Protein AF-A0AA92WL97-F1 (afdb_monomer_lite)

pLDDT: mean 85.46, std 11.66, range [46.09, 94.94]

Radius of gyration: 12.3 Å; chains: 1; bounding box: 34×19×29 Å

Sequence (68 aa):
MLLLPSEFRKVLKYINERLIRWVMRKYKRFSKGKKFSKAYEWLVEYAAHNRNEFLPWVKGFVPYPRLG

Secondary structure (DSSP, 8-state):
-----HHHHHHHHHHHHHHHHHHHHH-GGGSSSS-HHHHHHHHHHHHHH-TTSSHHHHTT-PPPPPP-

Structure (mmCIF, N/CA/C/O backbone):
data_AF-A0AA92WL97-F1
#
_entry.id   AF-A0AA92WL97-F1
#
loop_
_atom_site.group_PDB
_atom_site.id
_atom_site.type_symbol
_atom_site.label_atom_id
_atom_site.label_alt_id
_atom_site.label_comp_id
_atom_site.label_asym_id
_atom_site.label_entity_id
_atom_site.label_seq_id
_atom_site.pdbx_PDB_ins_code
_atom_site.Cartn_x
_atom_site.Cartn_y
_atom_site.Cartn_z
_atom_site.occupancy
_atom_site.B_iso_or_equiv
_ato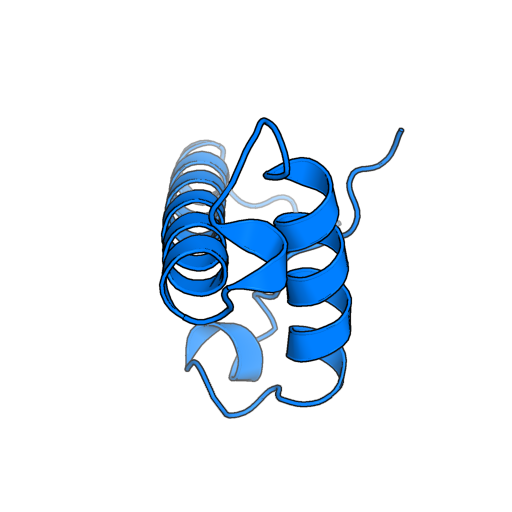m_site.auth_seq_id
_atom_site.auth_comp_id
_atom_site.auth_asym_id
_atom_site.auth_atom_id
_atom_site.pdbx_PDB_model_num
ATOM 1 N N . MET A 1 1 ? 13.567 -11.544 -3.360 1.00 46.50 1 MET A N 1
ATOM 2 C CA . MET A 1 1 ? 13.795 -10.230 -2.720 1.00 46.50 1 MET A CA 1
ATOM 3 C C . MET A 1 1 ? 14.815 -9.486 -3.568 1.00 46.50 1 MET A C 1
ATOM 5 O O . MET A 1 1 ? 15.974 -9.865 -3.559 1.00 46.50 1 MET A O 1
ATOM 9 N N . LEU A 1 2 ? 14.384 -8.533 -4.399 1.00 52.62 2 LEU A N 1
ATOM 10 C CA . LEU A 1 2 ? 15.316 -7.757 -5.224 1.00 52.62 2 LEU A CA 1
ATOM 11 C C . LEU A 1 2 ? 16.126 -6.841 -4.296 1.00 52.62 2 LEU A C 1
ATOM 13 O O . LEU A 1 2 ? 15.538 -6.047 -3.558 1.00 52.62 2 LEU A O 1
ATOM 17 N N . LEU A 1 3 ? 17.453 -6.983 -4.300 1.00 57.06 3 LEU A N 1
ATOM 18 C CA . LEU A 1 3 ? 18.388 -6.107 -3.590 1.00 57.06 3 LEU A CA 1
ATOM 19 C C . LEU A 1 3 ? 18.410 -4.744 -4.286 1.00 57.06 3 LEU A C 1
ATOM 21 O O . LEU A 1 3 ? 19.296 -4.430 -5.071 1.00 57.06 3 LEU A O 1
ATOM 25 N N . LEU A 1 4 ? 17.370 -3.950 -4.056 1.00 62.72 4 LEU A N 1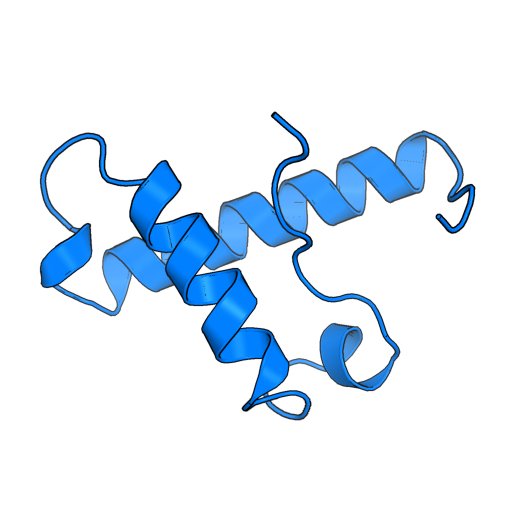
ATOM 26 C CA . LEU A 1 4 ? 17.331 -2.579 -4.538 1.00 62.72 4 LEU A CA 1
ATOM 27 C C . LEU A 1 4 ? 18.325 -1.752 -3.704 1.00 62.72 4 LEU A C 1
ATOM 29 O O . LEU A 1 4 ? 18.370 -1.942 -2.482 1.00 62.72 4 LEU A O 1
ATOM 33 N N . PRO A 1 5 ? 19.101 -0.840 -4.322 1.00 75.19 5 PRO A N 1
ATOM 34 C CA . PRO A 1 5 ? 19.996 0.061 -3.601 1.00 75.19 5 PRO A CA 1
ATOM 35 C C . PRO A 1 5 ? 19.290 0.732 -2.414 1.00 75.19 5 PRO A C 1
ATOM 37 O O . PRO A 1 5 ? 18.089 1.019 -2.477 1.00 75.19 5 PRO A O 1
ATOM 40 N N . SER A 1 6 ? 20.022 0.995 -1.328 1.00 76.19 6 SER A N 1
ATOM 41 C CA . SER A 1 6 ? 19.483 1.533 -0.065 1.00 76.19 6 SER A CA 1
ATOM 42 C C . SER A 1 6 ? 18.594 2.772 -0.254 1.00 76.19 6 SER A C 1
ATOM 44 O O . SER A 1 6 ? 17.554 2.891 0.398 1.00 76.19 6 SER A O 1
ATOM 46 N N . GLU A 1 7 ? 18.940 3.652 -1.194 1.00 80.88 7 GLU A N 1
ATOM 47 C CA . GLU A 1 7 ? 18.148 4.836 -1.544 1.00 80.88 7 GLU A CA 1
ATOM 48 C C . GLU A 1 7 ? 16.817 4.487 -2.216 1.00 80.88 7 GLU A C 1
ATOM 50 O O . GLU A 1 7 ? 15.769 5.037 -1.871 1.00 80.88 7 GLU A O 1
ATOM 55 N N . PHE A 1 8 ? 16.805 3.498 -3.107 1.00 79.88 8 PHE A N 1
ATOM 56 C CA . PHE A 1 8 ? 15.579 3.062 -3.769 1.00 79.88 8 PHE A CA 1
ATOM 57 C C . PHE A 1 8 ? 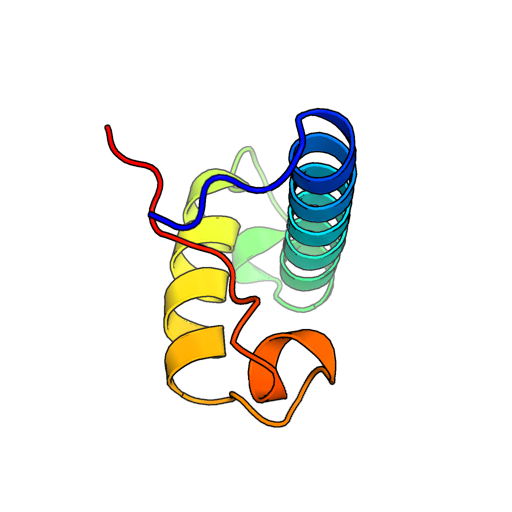14.596 2.429 -2.773 1.00 79.88 8 PHE A C 1
ATOM 59 O O . PHE A 1 8 ? 13.382 2.618 -2.875 1.00 79.88 8 PHE A O 1
ATOM 66 N N . ARG A 1 9 ? 15.103 1.755 -1.731 1.00 79.06 9 ARG A N 1
ATOM 67 C CA . ARG A 1 9 ? 14.273 1.262 -0.620 1.00 79.06 9 ARG A CA 1
ATOM 68 C C . ARG A 1 9 ? 13.582 2.403 0.134 1.00 79.06 9 ARG A C 1
ATOM 70 O O . ARG A 1 9 ? 12.413 2.256 0.495 1.00 79.06 9 ARG A O 1
ATOM 77 N N . LYS A 1 10 ? 14.259 3.538 0.355 1.00 84.44 10 LYS A N 1
ATOM 78 C CA . LYS A 1 10 ? 13.651 4.730 0.980 1.00 84.44 10 LYS A CA 1
ATOM 79 C C . LYS A 1 10 ? 12.545 5.310 0.099 1.00 84.44 10 LYS A C 1
ATOM 81 O O . LYS A 1 10 ? 11.466 5.608 0.608 1.00 84.44 10 LYS A O 1
ATOM 86 N N . VAL A 1 11 ? 12.779 5.392 -1.213 1.00 86.25 11 VAL A N 1
ATOM 87 C CA . VAL A 1 11 ? 11.783 5.863 -2.190 1.00 86.25 11 VAL A CA 1
ATOM 88 C C . VAL A 1 11 ? 10.543 4.967 -2.186 1.00 86.25 11 VAL A C 1
ATOM 90 O O . VAL A 1 11 ? 9.428 5.464 -2.033 1.00 86.25 11 VAL A O 1
ATOM 93 N N . LEU A 1 12 ? 10.715 3.644 -2.266 1.00 82.94 12 LEU A N 1
ATOM 94 C CA . LEU A 1 12 ? 9.595 2.700 -2.209 1.00 82.94 12 LEU A CA 1
ATOM 95 C C . LEU A 1 12 ? 8.826 2.787 -0.887 1.00 82.94 12 LEU A C 1
ATOM 97 O O . LEU A 1 12 ? 7.595 2.759 -0.887 1.00 82.94 12 LEU A O 1
ATOM 101 N N . LYS A 1 13 ? 9.533 2.935 0.240 1.00 85.56 13 LYS A N 1
ATOM 102 C CA . LYS A 1 13 ? 8.901 3.136 1.548 1.00 85.56 13 LYS A CA 1
ATOM 103 C C . LYS A 1 13 ? 8.035 4.397 1.548 1.00 85.56 13 LYS A C 1
ATOM 105 O O . LYS A 1 13 ? 6.874 4.327 1.944 1.00 85.56 13 LYS A O 1
ATOM 110 N N . TYR A 1 14 ? 8.568 5.516 1.060 1.00 89.94 14 TYR A N 1
ATOM 111 C CA . TYR A 1 14 ? 7.826 6.771 0.967 1.00 89.94 14 TYR A CA 1
ATOM 112 C C . TYR A 1 14 ? 6.580 6.636 0.084 1.00 8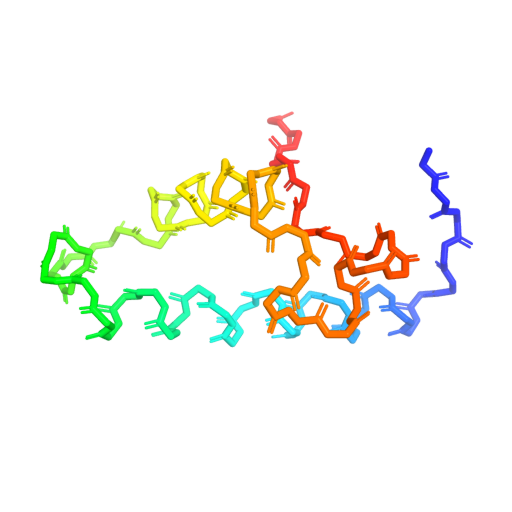9.94 14 TYR A C 1
ATOM 114 O O . TYR A 1 14 ? 5.488 7.030 0.494 1.00 89.94 14 TYR A O 1
ATOM 122 N N . ILE A 1 15 ? 6.709 6.021 -1.097 1.00 89.19 15 ILE A N 1
ATOM 123 C CA . ILE A 1 15 ? 5.577 5.770 -2.001 1.00 89.19 15 ILE A CA 1
ATOM 124 C C . ILE A 1 15 ? 4.494 4.948 -1.292 1.00 89.19 15 ILE A C 1
ATOM 126 O O . ILE A 1 15 ? 3.327 5.344 -1.295 1.00 89.19 15 ILE A O 1
ATOM 130 N N . ASN A 1 16 ? 4.872 3.855 -0.624 1.00 89.50 16 ASN A N 1
ATOM 131 C CA . ASN A 1 16 ? 3.930 3.018 0.118 1.00 89.50 16 ASN A CA 1
ATOM 132 C C . ASN A 1 16 ? 3.212 3.813 1.218 1.00 89.50 16 ASN A C 1
ATOM 134 O O . ASN A 1 16 ? 1.990 3.740 1.326 1.00 89.50 16 ASN A O 1
ATOM 138 N N . GLU A 1 17 ? 3.921 4.642 1.987 1.00 91.62 17 GLU A N 1
ATOM 139 C CA . GLU A 1 17 ? 3.302 5.505 3.001 1.00 91.62 17 GLU A CA 1
ATOM 140 C C . GLU A 1 17 ? 2.288 6.490 2.403 1.00 91.62 17 GLU A C 1
ATOM 142 O O . GLU A 1 17 ? 1.208 6.698 2.968 1.00 91.62 17 GLU A O 1
ATOM 147 N N . ARG A 1 18 ? 2.595 7.085 1.243 1.00 93.44 18 ARG A N 1
ATOM 148 C CA . ARG A 1 18 ? 1.673 7.989 0.540 1.00 93.44 18 ARG A CA 1
ATOM 149 C C . ARG A 1 18 ? 0.426 7.259 0.049 1.00 93.44 18 ARG A C 1
ATOM 151 O O . ARG A 1 18 ? -0.675 7.793 0.213 1.00 93.44 18 ARG A O 1
ATOM 158 N N . LEU A 1 19 ? 0.576 6.047 -0.480 1.00 93.50 19 LEU A N 1
ATOM 159 C CA . LEU A 1 19 ? -0.543 5.214 -0.919 1.00 93.50 19 LEU A CA 1
ATOM 160 C C . LEU A 1 19 ? -1.429 4.788 0.258 1.00 93.50 19 LEU A C 1
ATOM 162 O O . LEU A 1 19 ? -2.647 4.906 0.170 1.00 93.50 19 LEU A O 1
ATOM 166 N N . ILE A 1 20 ? -0.856 4.410 1.403 1.00 93.62 20 ILE A N 1
ATOM 167 C CA . ILE A 1 20 ? -1.637 4.074 2.608 1.00 93.62 20 ILE A CA 1
ATOM 168 C C . ILE A 1 20 ? -2.441 5.287 3.088 1.00 93.62 20 ILE A C 1
ATOM 170 O O . ILE A 1 20 ? -3.627 5.167 3.392 1.00 93.62 20 ILE A O 1
ATOM 174 N N . ARG A 1 21 ? -1.844 6.488 3.107 1.00 93.44 21 ARG A N 1
ATOM 175 C CA . ARG A 1 21 ? -2.583 7.720 3.447 1.00 93.44 21 ARG A CA 1
ATOM 176 C C . ARG A 1 21 ? -3.688 8.029 2.438 1.00 93.44 21 ARG A C 1
ATOM 178 O O . ARG A 1 21 ? -4.725 8.569 2.819 1.00 93.44 21 ARG A O 1
ATOM 185 N N . TRP A 1 22 ? -3.490 7.721 1.158 1.00 93.38 22 TRP A N 1
ATOM 186 C CA . TRP A 1 22 ? -4.5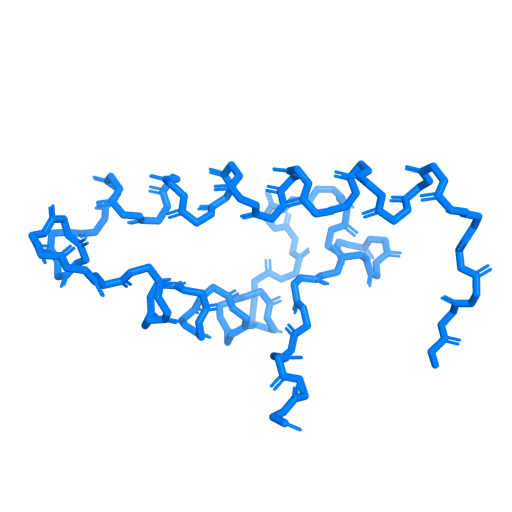59 7.797 0.162 1.00 93.38 22 TRP A CA 1
ATOM 187 C C . TRP A 1 22 ? -5.685 6.801 0.471 1.00 93.38 22 TRP A C 1
ATOM 189 O O . TRP A 1 22 ? -6.834 7.229 0.548 1.00 93.38 22 TRP A O 1
ATOM 199 N N . VAL A 1 23 ? -5.375 5.536 0.780 1.00 94.38 23 VAL A N 1
ATOM 200 C CA . VAL A 1 23 ? -6.359 4.521 1.210 1.00 94.38 23 VAL A CA 1
ATOM 201 C C . VAL A 1 23 ? -7.156 4.995 2.429 1.00 94.38 23 VAL A C 1
ATOM 203 O O . VAL A 1 23 ? -8.385 4.927 2.430 1.00 94.38 23 VAL A O 1
ATOM 206 N N . MET A 1 24 ? -6.479 5.531 3.449 1.00 94.94 24 MET A N 1
ATOM 207 C CA . MET A 1 24 ? -7.126 6.036 4.666 1.00 94.94 24 MET A CA 1
ATOM 208 C C . MET A 1 24 ? -8.077 7.210 4.403 1.00 94.94 24 MET A C 1
ATOM 210 O O . MET A 1 24 ? -9.085 7.341 5.095 1.00 94.94 24 MET A O 1
ATOM 214 N N . ARG A 1 25 ? -7.775 8.052 3.405 1.00 93.25 25 ARG A N 1
ATOM 215 C CA . ARG A 1 25 ? -8.641 9.166 2.988 1.00 93.25 25 ARG A CA 1
ATOM 216 C C . ARG A 1 25 ? -9.796 8.708 2.099 1.00 93.25 25 ARG A C 1
ATOM 218 O O . ARG A 1 25 ? -10.907 9.194 2.271 1.00 93.25 25 ARG A O 1
ATOM 225 N N . LYS A 1 26 ? -9.549 7.769 1.181 1.00 93.44 26 LYS A N 1
ATOM 226 C CA . LYS A 1 26 ? -10.545 7.258 0.226 1.00 93.44 26 LYS A CA 1
ATOM 227 C C . LYS A 1 26 ? -11.627 6.423 0.912 1.00 93.44 26 LYS A C 1
ATOM 229 O O . LYS A 1 26 ? -12.800 6.550 0.576 1.00 93.44 26 LYS A O 1
ATOM 234 N N . TYR A 1 27 ? -11.261 5.594 1.892 1.00 93.94 27 TYR A N 1
ATOM 235 C CA . TYR A 1 27 ? -12.187 4.637 2.499 1.00 93.94 27 TYR A CA 1
ATOM 236 C C . TYR A 1 27 ? -12.468 4.947 3.974 1.00 93.94 27 TYR A C 1
ATOM 238 O O . TYR A 1 27 ? -11.614 4.759 4.844 1.00 93.94 27 TYR A O 1
ATOM 246 N N . LYS A 1 28 ? -13.723 5.311 4.285 1.00 91.56 28 LYS A N 1
ATOM 247 C CA . LYS A 1 28 ? -14.188 5.646 5.650 1.00 91.56 28 LYS A CA 1
ATOM 248 C C . LYS A 1 28 ? -13.873 4.568 6.698 1.00 91.56 28 LYS A C 1
ATOM 250 O O . LYS A 1 28 ? -13.628 4.890 7.857 1.00 91.56 28 LYS A O 1
ATOM 255 N N . ARG A 1 29 ? -13.813 3.284 6.316 1.00 93.31 29 ARG A N 1
ATOM 256 C CA . ARG A 1 29 ? -13.461 2.191 7.246 1.00 93.31 29 ARG A CA 1
ATOM 257 C C . ARG A 1 29 ? -12.047 2.307 7.832 1.00 93.31 29 ARG A C 1
ATOM 259 O O . ARG A 1 29 ? -11.795 1.730 8.891 1.00 93.31 29 ARG A O 1
ATOM 266 N N . PHE A 1 30 ? -11.161 3.069 7.189 1.00 94.19 30 PHE A N 1
ATOM 267 C CA . PHE A 1 30 ? -9.780 3.312 7.613 1.00 94.19 30 PHE A CA 1
ATOM 268 C C . PHE A 1 30 ? -9.530 4.737 8.132 1.00 94.19 30 PHE A C 1
ATOM 270 O O . PHE A 1 30 ? -8.435 5.006 8.617 1.00 94.19 30 PHE A O 1
ATOM 277 N N . SER A 1 31 ? -10.513 5.641 8.067 1.00 87.12 31 SER A N 1
ATOM 278 C CA . SER A 1 31 ? -10.297 7.067 8.360 1.00 87.12 31 SER A CA 1
ATOM 279 C C . SER A 1 31 ? -10.175 7.403 9.850 1.00 87.12 31 SER A C 1
ATOM 281 O O . SER A 1 31 ? -9.646 8.455 10.195 1.00 87.12 31 SER A O 1
ATOM 283 N N . LYS A 1 32 ? -10.647 6.524 10.746 1.00 86.31 32 LYS A N 1
ATOM 284 C CA . LYS A 1 32 ? -10.631 6.731 12.204 1.00 86.31 32 LYS A CA 1
ATOM 285 C C . LYS A 1 32 ? -9.686 5.760 12.916 1.00 86.31 32 LYS A C 1
ATOM 287 O O . LYS A 1 32 ? -9.727 4.554 12.661 1.00 86.31 32 LYS A O 1
ATOM 292 N N . GLY A 1 33 ? -8.922 6.281 13.879 1.00 81.25 33 GLY A N 1
ATOM 293 C CA . GLY A 1 33 ? -8.029 5.510 14.751 1.00 81.25 33 GLY A CA 1
ATOM 294 C C . GLY A 1 33 ? -6.716 5.074 14.088 1.00 81.25 33 GLY A C 1
ATOM 295 O O . GLY A 1 33 ? -6.413 5.435 12.952 1.00 81.25 33 GLY A O 1
ATOM 296 N N . LYS A 1 34 ? -5.918 4.265 14.798 1.00 80.19 34 LYS A N 1
ATOM 297 C CA . LYS A 1 34 ? -4.611 3.757 14.333 1.00 80.19 34 LYS A CA 1
ATOM 298 C C . LYS A 1 34 ? -4.762 2.586 13.343 1.00 80.19 34 LYS A C 1
ATOM 300 O O . LYS A 1 34 ? -4.243 1.497 13.560 1.00 80.19 34 LYS A O 1
ATOM 305 N N . LYS A 1 35 ? -5.490 2.797 12.239 1.00 89.69 35 LYS A N 1
ATOM 306 C CA . LYS A 1 35 ? -5.798 1.768 11.220 1.00 89.69 35 LYS A CA 1
ATOM 307 C C . LYS A 1 35 ? -4.785 1.677 10.076 1.00 89.69 35 LYS A C 1
ATOM 309 O O . LYS A 1 35 ? -5.064 1.032 9.070 1.00 89.69 35 LYS A O 1
ATOM 314 N N . PHE A 1 36 ? -3.605 2.274 10.235 1.00 91.12 36 PHE A N 1
ATOM 315 C CA . PHE A 1 36 ? -2.548 2.269 9.220 1.00 91.12 36 PHE A CA 1
ATOM 316 C C . PHE A 1 36 ? -2.172 0.848 8.779 1.00 91.12 36 PHE A C 1
ATOM 318 O O . PHE A 1 36 ? -2.077 0.576 7.589 1.00 91.12 36 PHE A O 1
ATOM 325 N N . SER A 1 37 ? -2.035 -0.076 9.736 1.00 90.38 37 SER A N 1
ATOM 326 C CA . SER A 1 37 ? -1.720 -1.480 9.458 1.00 90.38 37 SER A CA 1
ATOM 327 C C . SER A 1 37 ? -2.775 -2.182 8.608 1.00 90.38 37 SER A C 1
ATOM 329 O O . SER A 1 37 ? -2.438 -2.775 7.592 1.00 90.38 37 SER A O 1
ATOM 331 N N . LYS A 1 38 ? -4.055 -2.022 8.956 1.00 93.19 38 LYS A N 1
ATOM 332 C CA . LYS A 1 38 ? -5.165 -2.611 8.195 1.00 93.19 38 LYS A CA 1
ATOM 333 C C . LYS A 1 38 ? -5.312 -1.983 6.806 1.00 93.19 38 LYS A C 1
ATOM 335 O O . LYS A 1 38 ? -5.652 -2.665 5.849 1.00 93.19 38 LYS A O 1
ATOM 340 N N . ALA A 1 39 ? -5.052 -0.679 6.690 1.00 94.81 39 ALA A N 1
ATOM 341 C CA . ALA A 1 39 ? -5.027 0.007 5.402 1.00 94.81 39 ALA A CA 1
ATOM 342 C C . ALA A 1 39 ? -3.867 -0.484 4.520 1.00 94.81 39 ALA A C 1
ATOM 344 O O . ALA A 1 39 ? -4.025 -0.567 3.306 1.00 94.81 39 ALA A O 1
ATOM 345 N N . TYR A 1 40 ? -2.726 -0.826 5.126 1.00 93.25 40 TYR A N 1
ATOM 346 C CA . TYR A 1 40 ? -1.595 -1.425 4.427 1.00 93.25 40 TYR A CA 1
ATOM 347 C C . TYR A 1 40 ? -1.904 -2.828 3.910 1.00 93.25 40 TYR A C 1
ATOM 349 O O . TYR A 1 40 ? -1.718 -3.078 2.728 1.00 93.25 40 TYR A O 1
ATOM 357 N N . GLU A 1 41 ? -2.403 -3.716 4.770 1.00 92.62 41 GLU A N 1
ATOM 358 C CA . GLU A 1 41 ? -2.807 -5.079 4.389 1.00 92.62 41 GLU A CA 1
ATOM 359 C C . GLU A 1 41 ? -3.823 -5.047 3.249 1.00 92.62 41 GLU A C 1
ATOM 361 O O . GLU A 1 41 ? -3.621 -5.677 2.214 1.00 92.62 41 GLU A O 1
ATOM 366 N N . TRP A 1 42 ? -4.841 -4.192 3.374 1.00 94.81 42 TRP A N 1
ATOM 367 C CA . TRP A 1 42 ? -5.813 -4.004 2.307 1.00 94.81 42 TRP A CA 1
ATOM 368 C C . TRP A 1 42 ? -5.178 -3.503 1.004 1.00 94.81 42 TRP A C 1
ATOM 370 O O . TRP A 1 42 ? -5.556 -3.948 -0.074 1.00 94.81 42 TRP A O 1
ATOM 380 N N . LEU A 1 43 ? -4.223 -2.571 1.079 1.00 94.38 43 LEU A N 1
ATOM 381 C CA . LEU A 1 43 ? -3.532 -2.059 -0.104 1.00 94.38 43 LEU A CA 1
ATOM 382 C C . LEU A 1 43 ? -2.705 -3.153 -0.800 1.00 94.38 43 LEU A C 1
ATOM 384 O O . LEU A 1 43 ? -2.651 -3.168 -2.027 1.00 94.38 43 LEU A O 1
ATOM 388 N N . VAL A 1 44 ? -2.076 -4.052 -0.036 1.00 93.19 44 VAL A N 1
ATOM 389 C CA . VAL A 1 44 ? -1.327 -5.202 -0.570 1.00 93.19 44 VAL A CA 1
ATOM 390 C C . VAL A 1 44 ? -2.263 -6.129 -1.349 1.00 93.19 44 VAL A C 1
ATOM 392 O O . VAL A 1 44 ? -1.983 -6.436 -2.507 1.00 93.19 44 VAL A O 1
ATOM 395 N N . GLU A 1 45 ? -3.397 -6.513 -0.759 1.00 93.44 45 GLU A N 1
ATOM 396 C CA . GLU A 1 45 ? -4.419 -7.331 -1.431 1.00 93.44 45 GLU A CA 1
ATOM 397 C C . GLU A 1 45 ? -4.964 -6.623 -2.676 1.00 93.44 45 GLU A C 1
ATOM 399 O O . GLU A 1 45 ? -5.023 -7.188 -3.766 1.00 93.44 45 GLU A O 1
ATOM 404 N N . TYR A 1 46 ? -5.300 -5.342 -2.545 1.00 93.75 46 TYR A N 1
ATOM 405 C CA . TYR A 1 46 ? -5.834 -4.545 -3.639 1.00 93.75 46 TYR A CA 1
ATOM 406 C C . TYR A 1 46 ? -4.870 -4.462 -4.826 1.00 93.75 46 TYR A C 1
ATOM 408 O O . TYR A 1 46 ? -5.289 -4.634 -5.971 1.00 93.75 46 TYR A O 1
ATOM 416 N N . ALA A 1 47 ? -3.579 -4.243 -4.567 1.00 92.94 47 ALA A N 1
ATOM 417 C CA . ALA A 1 47 ? -2.555 -4.183 -5.603 1.00 92.94 47 ALA A CA 1
ATOM 418 C C . ALA A 1 47 ? -2.361 -5.529 -6.319 1.00 92.94 47 ALA A C 1
ATOM 420 O O . ALA A 1 47 ? -2.004 -5.532 -7.496 1.00 92.94 47 ALA A O 1
ATOM 421 N N . ALA A 1 48 ? -2.617 -6.661 -5.651 1.00 90.62 48 ALA A N 1
ATOM 422 C CA . ALA A 1 48 ? -2.567 -7.982 -6.279 1.00 90.62 48 ALA A CA 1
ATOM 423 C C . ALA A 1 48 ? -3.647 -8.147 -7.361 1.00 90.62 48 ALA A C 1
ATOM 425 O O . ALA A 1 48 ? -3.380 -8.741 -8.403 1.00 90.62 48 ALA A O 1
ATOM 426 N N . HIS A 1 49 ? -4.828 -7.559 -7.151 1.00 93.50 49 HIS A N 1
ATOM 427 C CA . HIS A 1 49 ? -5.953 -7.638 -8.088 1.00 93.50 49 HIS A CA 1
ATOM 428 C C . HIS A 1 49 ? -6.016 -6.473 -9.094 1.00 93.50 49 HIS A C 1
ATOM 430 O O . HIS A 1 49 ? -6.620 -6.619 -10.151 1.00 93.50 49 HIS A O 1
ATOM 436 N N . ASN A 1 50 ? -5.376 -5.331 -8.808 1.00 93.69 50 ASN A N 1
ATOM 437 C CA . ASN A 1 50 ? -5.501 -4.090 -9.591 1.00 93.69 50 ASN A CA 1
ATOM 438 C C . ASN A 1 50 ? -4.145 -3.580 -10.108 1.00 93.69 50 ASN A C 1
ATOM 440 O O . ASN A 1 50 ? -3.810 -2.402 -9.989 1.00 93.69 50 ASN A O 1
ATOM 444 N N . ARG A 1 51 ? -3.336 -4.469 -10.698 1.00 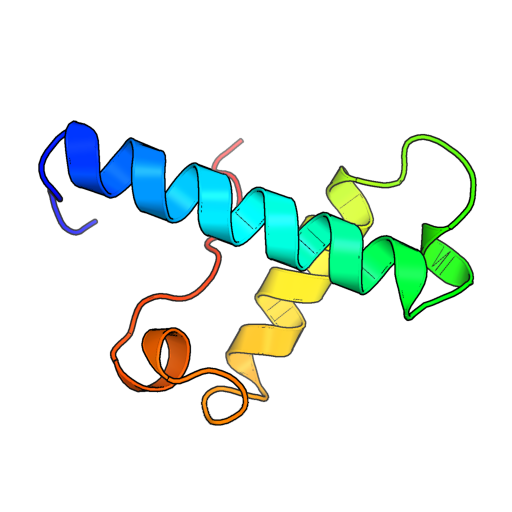91.50 51 ARG A N 1
ATOM 445 C CA . ARG A 1 51 ? -1.942 -4.189 -11.106 1.00 91.50 51 ARG A CA 1
ATOM 446 C C . ARG A 1 51 ? -1.766 -3.010 -12.070 1.00 91.50 51 ARG A C 1
ATOM 448 O O . ARG A 1 51 ? -0.680 -2.443 -12.110 1.00 91.50 51 ARG A O 1
ATOM 455 N N . ASN A 1 52 ? -2.811 -2.629 -12.802 1.00 94.00 52 ASN A N 1
ATOM 456 C CA . ASN A 1 52 ? -2.763 -1.571 -13.814 1.00 94.00 52 ASN A CA 1
ATOM 457 C C . ASN A 1 52 ? -3.095 -0.165 -13.288 1.00 94.00 52 ASN A C 1
ATOM 459 O O . ASN A 1 52 ? -2.956 0.797 -14.035 1.00 94.00 52 ASN A O 1
ATOM 463 N N . GLU A 1 53 ? -3.507 -0.010 -12.025 1.00 90.62 53 GLU A N 1
ATOM 464 C CA . GLU A 1 53 ? -3.932 1.300 -11.498 1.00 90.62 53 GLU A CA 1
ATOM 465 C C . GLU A 1 53 ? -2.768 2.276 -11.286 1.00 90.62 53 GLU A C 1
ATOM 467 O O . GLU A 1 53 ? -2.940 3.490 -11.374 1.00 90.62 53 GLU A O 1
ATOM 472 N N . PHE A 1 54 ? -1.561 1.755 -11.053 1.00 86.44 54 PHE A N 1
ATOM 473 C CA . PHE A 1 54 ? -0.357 2.565 -10.903 1.00 86.44 54 PHE A CA 1
ATOM 474 C C . PHE A 1 54 ? 0.774 2.001 -11.762 1.00 86.44 54 PHE A C 1
ATOM 476 O O . PHE A 1 54 ? 1.088 0.814 -11.695 1.00 86.44 54 PHE A O 1
ATOM 483 N N . LEU A 1 55 ? 1.458 2.869 -12.514 1.00 87.56 55 LEU A N 1
ATOM 484 C CA . LEU A 1 55 ? 2.577 2.481 -13.383 1.00 87.56 55 LEU A CA 1
ATOM 485 C C . LEU A 1 55 ? 3.667 1.647 -12.666 1.00 87.56 55 LEU A C 1
ATOM 487 O O . LEU A 1 55 ? 4.148 0.678 -13.257 1.00 87.56 55 LEU A O 1
ATOM 491 N N . PRO A 1 56 ? 4.060 1.943 -11.407 1.00 85.31 56 PRO A N 1
ATOM 492 C CA . PRO A 1 56 ? 4.998 1.090 -10.679 1.00 85.31 56 PRO A CA 1
ATOM 493 C C . PRO A 1 56 ? 4.490 -0.344 -10.476 1.00 85.31 56 PRO A C 1
ATOM 495 O O . PRO A 1 56 ? 5.284 -1.278 -10.546 1.00 85.31 56 PRO A O 1
ATOM 498 N N . TRP A 1 57 ? 3.185 -0.543 -10.275 1.00 90.19 57 TRP A N 1
ATOM 499 C CA . TRP A 1 57 ? 2.598 -1.864 -10.027 1.00 90.19 57 TRP A CA 1
ATOM 500 C C . TRP A 1 57 ? 2.627 -2.737 -11.282 1.00 90.19 57 TRP A C 1
ATOM 502 O O . TRP A 1 57 ? 2.968 -3.920 -11.195 1.00 90.19 57 TRP A O 1
ATOM 512 N N . VAL A 1 58 ? 2.386 -2.137 -12.453 1.00 89.19 58 VAL A N 1
ATOM 513 C CA . VAL A 1 58 ? 2.565 -2.789 -13.762 1.00 89.19 58 VAL A CA 1
ATOM 514 C C . VAL A 1 58 ? 3.996 -3.305 -13.902 1.00 89.19 58 VAL A C 1
ATOM 516 O O . VAL A 1 58 ? 4.222 -4.442 -14.300 1.00 89.19 58 VAL A O 1
ATOM 519 N N . LYS A 1 59 ? 4.971 -2.492 -13.482 1.00 88.12 59 LYS A N 1
ATOM 520 C CA . LYS A 1 59 ? 6.404 -2.809 -13.537 1.00 88.12 59 LYS A CA 1
ATOM 521 C C . LYS A 1 59 ? 6.893 -3.765 -12.439 1.00 88.12 59 LYS A C 1
ATOM 523 O O . LYS A 1 59 ? 8.092 -4.001 -12.347 1.00 88.12 59 LYS A O 1
ATOM 528 N N . GLY A 1 60 ? 6.013 -4.301 -11.591 1.00 85.31 60 GLY A N 1
ATOM 529 C CA . GLY A 1 60 ? 6.408 -5.232 -10.526 1.00 85.31 60 GLY A CA 1
ATOM 530 C C . GLY A 1 60 ? 6.592 -4.611 -9.142 1.00 85.31 60 GLY A C 1
ATOM 531 O O . GLY A 1 60 ? 6.718 -5.344 -8.163 1.00 85.31 60 GLY A O 1
ATOM 532 N N . PHE A 1 61 ? 6.563 -3.285 -9.018 1.00 84.69 61 PHE A N 1
ATOM 533 C CA . PHE A 1 61 ? 6.786 -2.579 -7.756 1.00 84.69 61 PHE A CA 1
ATOM 534 C C . PHE A 1 61 ? 5.480 -2.415 -6.975 1.00 84.69 61 PHE A C 1
ATOM 536 O O . PHE A 1 61 ? 4.898 -1.332 -6.951 1.00 84.69 61 PHE A O 1
ATOM 543 N N . VAL A 1 62 ? 5.016 -3.487 -6.333 1.00 87.31 62 VAL A N 1
ATOM 544 C CA . VAL A 1 62 ? 3.829 -3.459 -5.461 1.00 87.31 62 VAL A CA 1
ATOM 545 C C . VAL A 1 62 ? 4.184 -3.372 -3.974 1.00 87.31 62 VAL A C 1
ATOM 547 O O . VAL A 1 62 ? 5.284 -3.767 -3.583 1.00 87.31 62 VAL A O 1
ATOM 550 N N . PRO A 1 63 ? 3.269 -2.874 -3.121 1.00 85.94 63 PRO A N 1
ATOM 551 C CA . PRO A 1 63 ? 3.384 -3.019 -1.673 1.00 85.94 63 PRO A CA 1
ATOM 552 C C . PRO A 1 63 ? 3.487 -4.504 -1.294 1.00 85.94 63 PRO A C 1
ATOM 554 O O . PRO A 1 63 ? 2.703 -5.319 -1.773 1.00 85.94 63 PRO A O 1
ATOM 557 N N . TYR A 1 64 ? 4.449 -4.859 -0.440 1.00 77.69 64 TYR A N 1
ATOM 558 C CA . TYR A 1 64 ? 4.684 -6.246 -0.010 1.00 77.69 64 TYR A CA 1
ATOM 559 C C . TYR A 1 64 ? 4.144 -6.484 1.402 1.00 77.69 64 TYR A C 1
ATOM 561 O O . TYR A 1 64 ? 4.191 -5.560 2.210 1.00 77.69 64 TYR A O 1
ATOM 569 N N . PRO A 1 65 ? 3.702 -7.692 1.777 1.00 72.12 65 PRO A N 1
ATOM 570 C CA . PRO A 1 65 ? 3.371 -7.988 3.169 1.00 72.12 65 PRO A CA 1
ATOM 571 C C . PRO A 1 65 ? 4.524 -7.591 4.101 1.00 72.12 65 PRO A C 1
ATOM 573 O O . PRO A 1 65 ? 5.697 -7.774 3.763 1.00 72.12 65 PRO A O 1
ATOM 576 N N . ARG A 1 66 ? 4.212 -7.024 5.273 1.00 63.47 66 ARG A N 1
ATOM 577 C CA . ARG A 1 66 ? 5.236 -6.881 6.313 1.00 63.47 66 ARG A CA 1
ATOM 578 C C . ARG A 1 66 ? 5.581 -8.291 6.772 1.00 63.47 66 ARG A C 1
ATOM 580 O O . ARG A 1 66 ? 4.698 -8.989 7.256 1.00 63.47 66 ARG A O 1
ATOM 587 N N . LEU A 1 67 ? 6.829 -8.703 6.571 1.00 59.72 67 LEU A N 1
ATOM 588 C CA . LEU A 1 67 ? 7.361 -9.880 7.248 1.00 59.72 67 LEU A CA 1
ATOM 589 C C . LEU A 1 67 ? 7.368 -9.528 8.740 1.00 59.72 67 LEU A C 1
ATOM 591 O O . LEU A 1 67 ? 7.947 -8.501 9.106 1.00 59.72 67 LEU A O 1
ATOM 595 N N . GLY A 1 68 ? 6.585 -10.274 9.521 1.00 46.09 68 GLY A N 1
ATOM 596 C CA . GLY A 1 68 ? 6.505 -10.133 10.975 1.00 46.09 68 GLY A CA 1
ATOM 597 C C . GLY A 1 68 ? 7.830 -10.441 11.648 1.00 46.09 68 GLY A C 1
ATOM 598 O O . GLY A 1 68 ? 8.616 -11.216 11.057 1.00 46.09 68 GLY A O 1
#

Foldseek 3Di:
DPPDPPVVVVVLVVVLQVVLVVLCVVDVVNVDDPCSLVSLVVQQVVLVVCQPPDPCSVVVSGRDDPPD

Organism: NCBI:txid165179